Protein AF-A0A1W1ZC94-F1 (afdb_monomer_lite)

Structure (mmCIF, N/CA/C/O backbone):
data_AF-A0A1W1ZC94-F1
#
_entry.id   AF-A0A1W1ZC94-F1
#
loop_
_atom_site.group_PDB
_atom_site.id
_atom_site.type_symbol
_atom_site.label_atom_id
_atom_site.label_alt_id
_atom_site.label_comp_id
_atom_site.label_asym_id
_atom_site.label_entity_id
_atom_site.label_seq_id
_atom_site.pdbx_PDB_ins_code
_atom_site.Cartn_x
_atom_site.Cartn_y
_atom_site.Cartn_z
_atom_site.occupancy
_atom_site.B_iso_or_equiv
_atom_site.auth_seq_id
_atom_site.auth_comp_id
_atom_site.auth_asym_id
_atom_site.auth_atom_id
_atom_site.pdbx_PDB_model_num
ATOM 1 N N . MET A 1 1 ? -6.214 10.425 18.776 1.00 70.38 1 MET A N 1
ATOM 2 C CA . MET A 1 1 ? -5.370 10.262 17.562 1.00 70.38 1 MET A CA 1
ATOM 3 C C . MET A 1 1 ? -5.235 11.579 16.788 1.00 70.38 1 MET A C 1
ATOM 5 O O . MET A 1 1 ? -6.251 12.206 16.494 1.00 70.38 1 MET A O 1
ATOM 9 N N . LYS A 1 2 ? -4.001 12.014 16.479 1.00 80.62 2 LYS A N 1
ATOM 10 C CA . LYS A 1 2 ? -3.697 13.299 15.806 1.00 80.62 2 LYS A CA 1
ATOM 11 C C . LYS A 1 2 ? -4.275 13.343 14.372 1.00 80.62 2 LYS A C 1
ATOM 13 O O . LYS A 1 2 ? -4.394 12.301 13.731 1.00 80.62 2 LYS A O 1
ATOM 18 N N . LYS A 1 3 ? -4.600 14.537 13.844 1.00 84.50 3 LYS A N 1
ATOM 19 C CA . LYS A 1 3 ? -5.259 14.719 12.523 1.00 84.50 3 LYS A CA 1
ATOM 20 C C . LYS A 1 3 ? -4.514 14.031 11.371 1.00 84.50 3 LYS A C 1
ATOM 22 O O . LYS A 1 3 ? -5.141 13.355 10.565 1.00 84.50 3 LYS A O 1
ATOM 27 N N . TYR A 1 4 ? -3.188 14.155 11.323 1.00 83.31 4 TYR A N 1
ATOM 28 C CA . TYR A 1 4 ? -2.381 13.523 10.272 1.00 83.31 4 TYR A CA 1
ATOM 29 C C . TYR A 1 4 ? -2.377 11.990 10.366 1.00 83.31 4 TYR A C 1
ATOM 31 O O . TYR A 1 4 ? -2.391 11.338 9.334 1.00 83.31 4 TYR A O 1
ATOM 39 N N . VAL A 1 5 ? -2.439 11.410 11.572 1.00 84.81 5 VAL A N 1
ATOM 40 C CA . VAL A 1 5 ? -2.527 9.948 11.751 1.00 84.81 5 VAL A CA 1
ATOM 41 C C . VAL A 1 5 ? -3.890 9.439 11.278 1.00 84.81 5 VAL A C 1
ATOM 43 O O . VAL A 1 5 ? -3.972 8.418 10.610 1.00 84.81 5 VAL A O 1
ATOM 46 N N . LYS A 1 6 ? -4.974 10.183 11.548 1.00 86.62 6 LYS A N 1
ATOM 47 C CA . LYS A 1 6 ? -6.305 9.875 10.988 1.00 86.62 6 LYS A CA 1
ATOM 48 C C . LYS A 1 6 ? -6.296 9.894 9.461 1.00 86.62 6 LYS A C 1
ATOM 50 O O . LYS A 1 6 ? -6.864 8.997 8.845 1.00 86.62 6 LYS A O 1
ATOM 55 N N . GLN A 1 7 ? -5.650 10.897 8.869 1.00 89.44 7 GLN A N 1
ATOM 56 C CA . GLN A 1 7 ? -5.501 10.984 7.419 1.00 89.44 7 GLN A CA 1
ATOM 57 C C . GLN A 1 7 ? -4.673 9.814 6.872 1.00 89.44 7 GLN A C 1
ATOM 59 O O . GLN A 1 7 ? -5.100 9.191 5.907 1.00 89.44 7 GLN A O 1
ATOM 64 N N . TRP A 1 8 ? -3.560 9.477 7.527 1.00 89.62 8 TRP A N 1
ATOM 65 C CA . TRP A 1 8 ? -2.710 8.342 7.170 1.00 89.62 8 TRP A CA 1
ATOM 66 C C . TRP A 1 8 ? -3.494 7.032 7.139 1.00 89.62 8 TRP A C 1
ATOM 68 O O . TRP A 1 8 ? -3.566 6.390 6.100 1.00 89.62 8 TRP A O 1
ATOM 78 N N . VAL A 1 9 ? -4.193 6.699 8.230 1.00 90.19 9 VAL A N 1
ATOM 79 C CA . VAL A 1 9 ? -5.034 5.493 8.315 1.00 90.19 9 VAL A CA 1
ATOM 80 C C . VAL A 1 9 ? -6.096 5.474 7.217 1.00 90.19 9 VAL A C 1
ATOM 82 O O . VAL A 1 9 ? -6.370 4.428 6.634 1.00 90.19 9 VAL A O 1
ATOM 85 N N . LYS A 1 10 ? -6.723 6.620 6.929 1.00 91.50 10 LYS A N 1
ATOM 86 C CA . LYS A 1 10 ? -7.738 6.713 5.874 1.00 91.50 10 LYS A CA 1
ATOM 87 C C . LYS A 1 10 ? -7.138 6.407 4.500 1.00 91.50 10 LYS A C 1
ATOM 89 O O . LYS A 1 10 ? -7.748 5.672 3.729 1.00 91.50 10 LYS A O 1
ATOM 94 N N . GLU A 1 11 ? -5.963 6.956 4.209 1.00 93.50 11 GLU A N 1
ATOM 95 C CA . GLU A 1 11 ? -5.247 6.709 2.957 1.00 93.50 11 GLU A CA 1
ATOM 96 C C . GLU A 1 11 ? -4.726 5.268 2.868 1.00 93.50 11 GLU A C 1
ATOM 98 O O . GLU A 1 11 ? -4.815 4.671 1.803 1.00 93.50 11 GLU A O 1
ATOM 103 N N . GLU A 1 12 ? -4.235 4.690 3.965 1.00 93.44 12 GLU A N 1
ATOM 104 C CA . GLU A 1 12 ? -3.798 3.287 4.076 1.00 93.44 12 GLU A CA 1
ATOM 105 C C . GLU A 1 12 ? -4.933 2.327 3.752 1.00 93.44 12 GLU A C 1
ATOM 107 O O . GLU A 1 12 ? -4.853 1.572 2.783 1.00 93.44 12 GLU A O 1
ATOM 112 N N . LYS A 1 13 ? -6.064 2.462 4.449 1.00 92.94 13 LYS A N 1
ATOM 113 C CA . LYS A 1 13 ? -7.252 1.647 4.178 1.00 92.94 13 LYS A CA 1
ATOM 114 C C . LYS A 1 13 ? -7.731 1.778 2.737 1.00 92.94 13 LYS A C 1
ATOM 116 O O . LYS A 1 13 ? -8.158 0.800 2.128 1.00 92.94 13 LYS A O 1
ATOM 121 N N . GLN A 1 14 ? -7.698 2.995 2.199 1.00 94.38 14 GLN A N 1
ATOM 122 C CA . GLN A 1 14 ? -8.141 3.252 0.838 1.00 94.38 14 GLN A CA 1
ATOM 123 C C . GLN A 1 14 ? -7.216 2.606 -0.196 1.00 94.38 14 GLN A C 1
ATOM 125 O O . GLN A 1 14 ? -7.718 2.025 -1.156 1.00 94.38 14 GLN A O 1
ATOM 130 N N . ILE A 1 15 ? -5.899 2.694 -0.007 1.00 94.81 15 ILE A N 1
ATOM 131 C CA . ILE A 1 15 ? -4.918 2.082 -0.905 1.00 94.81 15 ILE A CA 1
ATOM 132 C C . ILE A 1 15 ? -5.057 0.563 -0.868 1.00 94.81 15 ILE A C 1
ATOM 134 O O . ILE A 1 15 ? -5.236 -0.036 -1.918 1.00 94.81 15 ILE A O 1
ATOM 138 N N . ILE A 1 16 ? -5.097 -0.043 0.317 1.00 92.69 16 ILE A N 1
ATOM 139 C CA . ILE A 1 16 ? -5.243 -1.496 0.491 1.00 92.69 16 ILE A CA 1
ATOM 140 C C . ILE A 1 16 ? -6.508 -2.013 -0.190 1.00 92.69 16 ILE A C 1
ATOM 142 O O . ILE A 1 16 ? -6.471 -2.968 -0.964 1.00 92.69 16 ILE A O 1
ATOM 146 N N . LYS A 1 17 ? -7.638 -1.332 0.035 1.00 92.56 17 LYS A N 1
ATOM 147 C CA . LYS A 1 17 ? -8.900 -1.681 -0.619 1.00 92.56 17 LYS A CA 1
ATOM 148 C C . LYS A 1 17 ? -8.781 -1.626 -2.140 1.00 92.56 17 LYS A C 1
ATOM 150 O O . LYS A 1 17 ? -9.299 -2.507 -2.819 1.00 92.56 17 LYS A O 1
ATOM 155 N N . LEU A 1 18 ? -8.132 -0.590 -2.671 1.00 93.75 18 LEU A N 1
ATOM 156 C CA . LEU A 1 18 ? -7.924 -0.455 -4.108 1.00 93.75 18 LEU A CA 1
ATOM 157 C C . LEU A 1 18 ? -6.993 -1.551 -4.634 1.00 93.75 18 LEU A C 1
ATOM 159 O O . LEU A 1 18 ? -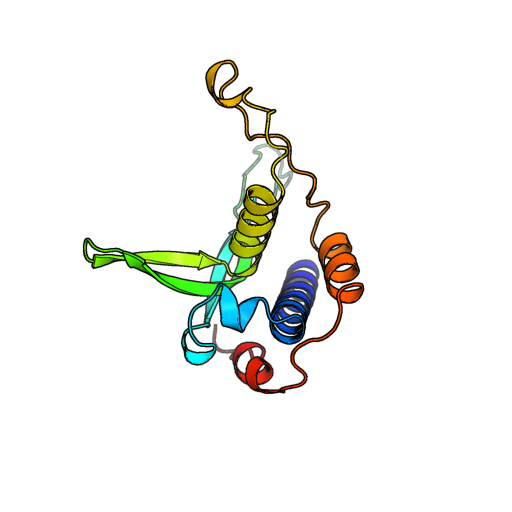7.352 -2.186 -5.613 1.00 93.75 18 LEU A O 1
ATOM 163 N N . LEU A 1 19 ? -5.869 -1.836 -3.976 1.00 92.06 19 LEU A N 1
ATOM 164 C CA . LEU A 1 19 ? -4.944 -2.905 -4.373 1.00 92.06 19 LEU A CA 1
ATOM 165 C C . LEU A 1 19 ? -5.647 -4.261 -4.471 1.00 92.06 19 LEU A C 1
ATOM 167 O O . LEU A 1 19 ? -5.499 -4.956 -5.476 1.00 92.06 19 LEU A O 1
ATOM 171 N N . PHE A 1 20 ? -6.481 -4.589 -3.484 1.00 91.25 20 PHE A N 1
ATOM 172 C CA . PHE A 1 20 ? -7.319 -5.782 -3.524 1.00 91.25 20 PHE A CA 1
ATOM 173 C C . PHE A 1 20 ? -8.290 -5.760 -4.713 1.00 91.25 20 PHE A C 1
ATOM 175 O O . PHE A 1 20 ? -8.334 -6.691 -5.510 1.00 91.25 20 PHE A O 1
ATOM 182 N N . GLN A 1 21 ? -9.028 -4.660 -4.894 1.00 91.25 21 GLN A N 1
ATOM 183 C CA . GLN A 1 21 ? -9.980 -4.514 -6.000 1.00 91.25 21 GLN A CA 1
ATOM 184 C C . GLN A 1 21 ? -9.325 -4.563 -7.385 1.00 91.25 21 GLN A C 1
ATOM 186 O O . GLN A 1 21 ? -9.972 -4.947 -8.358 1.00 91.25 21 GLN A O 1
ATOM 191 N N . LYS A 1 22 ? -8.060 -4.158 -7.500 1.00 90.94 22 LYS A N 1
ATOM 192 C CA . LYS A 1 22 ? -7.285 -4.214 -8.744 1.00 90.94 22 LYS A CA 1
ATOM 193 C C . LYS A 1 22 ? -6.570 -5.554 -8.946 1.00 90.94 22 LYS A C 1
ATOM 195 O O . LYS A 1 22 ? -5.950 -5.741 -9.982 1.00 90.94 22 LYS A O 1
ATOM 200 N N . GLY A 1 23 ? -6.710 -6.496 -8.010 1.00 86.94 23 GLY A N 1
ATOM 201 C CA . GLY A 1 23 ? -6.151 -7.845 -8.121 1.00 86.94 23 GLY A CA 1
ATOM 202 C C . GLY A 1 23 ? -4.651 -7.931 -7.834 1.00 86.94 23 GLY A C 1
ATOM 203 O O . GLY A 1 23 ? -4.038 -8.944 -8.149 1.00 86.94 23 GLY A O 1
ATOM 204 N N . PHE A 1 24 ? -4.050 -6.894 -7.243 1.00 86.69 24 PHE A N 1
ATOM 205 C CA . PHE A 1 24 ? -2.630 -6.915 -6.878 1.00 86.69 24 PHE A CA 1
ATOM 206 C C . PHE A 1 24 ? -2.361 -7.766 -5.637 1.00 86.69 24 PHE A C 1
ATOM 208 O O . PHE A 1 24 ? -1.310 -8.386 -5.537 1.00 86.69 24 PHE A O 1
ATOM 215 N N . MET A 1 25 ? -3.319 -7.828 -4.709 1.00 82.69 25 MET A N 1
ATOM 216 C CA . MET A 1 25 ? -3.156 -8.607 -3.478 1.00 82.69 25 MET A CA 1
ATOM 217 C C . MET A 1 25 ? -3.137 -10.110 -3.715 1.00 82.69 25 MET A C 1
ATOM 219 O O . MET A 1 25 ? -2.298 -10.786 -3.147 1.00 82.69 25 MET A O 1
ATOM 223 N N . ASP A 1 26 ? -3.994 -10.615 -4.602 1.00 73.88 26 ASP A N 1
ATOM 224 C CA . ASP A 1 26 ? -4.072 -12.056 -4.873 1.00 73.88 26 ASP A CA 1
ATOM 225 C C . ASP A 1 26 ? -2.827 -12.589 -5.616 1.00 73.88 26 ASP A C 1
ATOM 227 O O . ASP A 1 26 ? -2.617 -13.795 -5.666 1.00 73.88 26 ASP A O 1
ATOM 231 N N . ARG A 1 27 ? -2.023 -11.704 -6.226 1.00 71.88 27 ARG A N 1
ATOM 232 C CA . ARG A 1 27 ? -0.839 -12.070 -7.024 1.00 71.88 27 ARG A CA 1
ATOM 233 C C . ARG A 1 27 ? 0.482 -11.869 -6.295 1.00 71.88 27 ARG A C 1
ATOM 235 O O . ARG A 1 27 ? 1.405 -12.640 -6.519 1.00 71.88 27 ARG A O 1
ATOM 242 N N . ASN A 1 28 ? 0.574 -10.817 -5.484 1.00 71.81 28 ASN A N 1
ATOM 243 C CA . ASN A 1 28 ? 1.855 -10.324 -4.978 1.00 71.81 28 ASN A CA 1
ATOM 244 C C . ASN A 1 28 ? 2.005 -10.467 -3.461 1.00 71.81 28 ASN A C 1
ATOM 246 O O . ASN A 1 28 ? 3.066 -10.149 -2.945 1.00 71.81 28 ASN A O 1
ATOM 250 N N . PHE A 1 29 ? 0.957 -10.879 -2.745 1.00 76.44 29 PHE A N 1
ATOM 251 C CA . PHE A 1 29 ? 0.954 -10.896 -1.285 1.00 76.44 29 PHE A CA 1
ATOM 252 C C . PHE A 1 29 ? 0.403 -12.218 -0.746 1.00 76.44 29 PHE A C 1
ATOM 254 O O . PHE A 1 29 ? -0.378 -12.884 -1.437 1.00 76.44 29 PHE A O 1
ATOM 261 N N . PRO A 1 30 ? 0.777 -12.594 0.490 1.00 72.62 30 PRO A N 1
ATOM 262 C CA . PRO A 1 30 ? 0.185 -13.737 1.166 1.00 72.62 30 PRO A CA 1
ATOM 263 C C . PRO A 1 30 ? -1.325 -13.572 1.348 1.00 72.62 30 PRO A C 1
ATOM 265 O O . PRO A 1 30 ? -1.913 -12.503 1.130 1.00 72.62 30 PRO A O 1
ATOM 268 N N .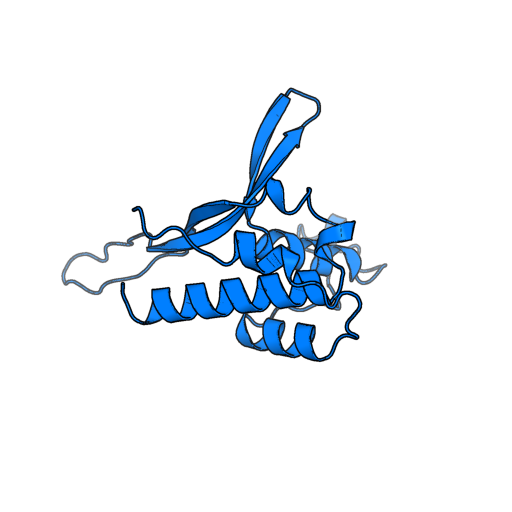 ALA A 1 31 ? -1.975 -14.664 1.751 1.00 77.88 31 ALA A N 1
ATOM 269 C CA . ALA A 1 31 ? -3.413 -14.685 1.953 1.00 77.88 31 ALA A CA 1
ATOM 270 C C . ALA A 1 31 ? -3.854 -13.522 2.858 1.00 77.88 31 ALA A C 1
ATOM 272 O O . ALA A 1 31 ? -3.212 -13.204 3.853 1.00 77.88 31 ALA A O 1
ATOM 273 N N . ILE A 1 32 ? -5.006 -12.916 2.551 1.00 77.62 32 ILE A N 1
ATOM 274 C CA . ILE A 1 32 ? -5.577 -11.773 3.296 1.00 77.62 32 ILE A CA 1
ATOM 275 C C . ILE A 1 32 ? -5.622 -12.023 4.818 1.00 77.62 32 ILE A C 1
ATOM 277 O O . ILE A 1 32 ? -5.600 -11.080 5.602 1.00 77.62 32 ILE A O 1
ATOM 281 N N . THR A 1 33 ? -5.714 -13.288 5.234 1.00 76.25 33 THR A N 1
ATOM 282 C CA . THR A 1 33 ? -5.706 -13.742 6.632 1.00 76.25 33 THR A CA 1
ATOM 283 C C . THR A 1 33 ? -4.397 -13.489 7.374 1.00 76.25 33 THR A C 1
ATOM 285 O O . THR A 1 33 ? -4.413 -13.457 8.598 1.00 76.25 33 THR A O 1
ATOM 288 N N . GLU A 1 34 ? -3.294 -13.301 6.659 1.00 83.62 34 GLU A N 1
ATOM 289 C CA . GLU A 1 34 ? -1.954 -13.078 7.211 1.00 83.62 34 GLU A CA 1
ATOM 290 C C . GLU A 1 34 ? -1.601 -11.585 7.291 1.00 83.62 34 GLU A C 1
ATOM 292 O O . GLU A 1 34 ? -0.535 -11.219 7.778 1.00 83.62 34 GLU A O 1
ATOM 297 N N . LEU A 1 35 ? -2.512 -10.710 6.846 1.00 88.00 35 LEU A N 1
ATOM 298 C CA . LEU A 1 35 ? -2.348 -9.265 6.938 1.00 88.00 35 LEU A CA 1
ATOM 299 C C . LEU A 1 35 ? -2.776 -8.746 8.315 1.00 88.00 35 LEU A C 1
ATOM 301 O O . LEU A 1 35 ? -3.894 -9.006 8.769 1.00 88.00 35 LEU A O 1
ATOM 305 N N . TYR A 1 36 ? -1.941 -7.917 8.937 1.00 88.44 36 TYR A N 1
ATOM 306 C CA . TYR A 1 36 ? -2.226 -7.304 10.239 1.00 88.44 36 TYR A CA 1
ATOM 307 C C . TYR A 1 36 ? -1.795 -5.8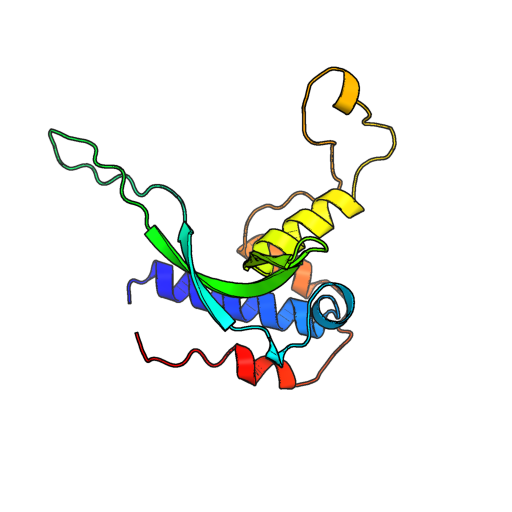35 10.293 1.00 88.44 36 TYR A C 1
ATOM 309 O O . TYR A 1 36 ? -1.045 -5.349 9.452 1.00 88.44 36 TYR A O 1
ATOM 317 N N . TRP A 1 37 ? -2.307 -5.092 11.280 1.00 89.94 37 TRP A N 1
ATOM 318 C CA . TRP A 1 37 ? -1.904 -3.702 11.507 1.00 89.94 37 TRP A CA 1
ATOM 319 C C . TRP A 1 37 ? -0.656 -3.637 12.387 1.00 89.94 37 TRP A C 1
ATOM 321 O O . TRP A 1 37 ? -0.673 -4.147 13.504 1.00 89.94 37 TRP A O 1
ATOM 331 N N . GLY A 1 38 ? 0.373 -2.933 11.922 1.00 86.44 38 GLY A N 1
ATOM 332 C CA . GLY A 1 38 ? 1.594 -2.623 12.667 1.00 86.44 38 GLY A CA 1
ATOM 333 C C . GLY A 1 38 ? 1.809 -1.115 12.801 1.00 86.44 38 GLY A C 1
ATOM 334 O O . GLY A 1 38 ? 1.184 -0.325 12.094 1.00 86.44 38 GLY A O 1
ATOM 335 N N . TYR A 1 39 ? 2.680 -0.695 13.721 1.00 83.38 39 TYR A N 1
ATOM 336 C CA . TYR A 1 39 ? 3.113 0.699 13.851 1.00 83.38 39 TYR A CA 1
ATOM 337 C C . TYR A 1 39 ? 4.595 0.813 13.540 1.00 83.38 39 TYR A C 1
ATOM 339 O O . TYR A 1 39 ? 5.431 0.436 14.358 1.00 83.38 39 TYR A O 1
ATOM 347 N N . TYR A 1 40 ? 4.918 1.411 12.400 1.00 77.81 40 TYR A N 1
ATOM 348 C CA . TYR A 1 40 ? 6.292 1.483 11.926 1.00 77.81 40 TYR A CA 1
ATOM 349 C C . TYR A 1 40 ? 6.803 2.912 11.803 1.00 77.81 40 TYR A C 1
ATOM 351 O O . TYR A 1 40 ? 6.058 3.897 11.774 1.00 77.81 40 TYR A O 1
ATOM 359 N N . ARG A 1 41 ? 8.131 3.021 11.845 1.00 75.25 41 ARG A N 1
ATOM 360 C CA . ARG A 1 41 ? 8.871 4.277 11.958 1.00 75.25 41 ARG A CA 1
ATOM 361 C C . ARG A 1 41 ? 8.772 5.080 10.664 1.00 75.25 41 ARG A C 1
ATOM 363 O O . ARG A 1 41 ? 9.487 4.827 9.703 1.00 75.25 41 ARG A O 1
ATOM 370 N N . HIS A 1 42 ? 7.987 6.147 10.692 1.00 68.31 42 HIS A N 1
ATOM 371 C CA . HIS A 1 42 ? 7.832 7.085 9.592 1.00 68.31 42 HIS A CA 1
ATOM 372 C C . HIS A 1 42 ? 8.545 8.418 9.854 1.00 68.31 42 HIS A C 1
ATOM 374 O O . HIS A 1 42 ? 8.087 9.290 10.595 1.00 68.31 42 HIS A O 1
ATOM 380 N N . GLY A 1 43 ? 9.671 8.609 9.162 1.00 60.69 43 GLY A N 1
ATOM 381 C CA . GLY A 1 43 ? 10.370 9.890 9.059 1.00 60.69 43 GLY A CA 1
ATOM 382 C C . GLY A 1 43 ? 10.855 10.500 10.384 1.00 60.69 43 GLY A C 1
ATOM 383 O O . GLY A 1 43 ? 10.891 9.878 11.449 1.00 60.69 43 GLY A O 1
ATOM 384 N N . LYS A 1 44 ? 11.307 11.756 10.293 1.00 55.75 44 LYS A N 1
ATOM 385 C CA . LYS A 1 44 ? 11.775 12.570 11.424 1.00 55.75 44 LYS A CA 1
ATOM 386 C C . LYS A 1 44 ? 10.904 13.815 11.508 1.00 55.75 44 LYS A C 1
ATOM 388 O O . LYS A 1 44 ? 11.011 14.692 10.652 1.00 55.75 44 LYS A O 1
ATOM 393 N N . ARG A 1 45 ? 10.086 13.950 12.553 1.00 56.16 45 ARG A N 1
ATOM 394 C CA . ARG A 1 45 ? 9.464 15.241 12.851 1.00 56.16 45 ARG A CA 1
ATOM 395 C C . ARG A 1 45 ? 10.488 16.123 13.553 1.00 56.16 45 ARG A C 1
ATOM 397 O O . ARG A 1 45 ? 10.987 15.785 14.626 1.00 56.16 45 ARG A O 1
ATOM 404 N N . GLN A 1 46 ? 10.794 17.269 12.953 1.00 52.72 46 GLN A N 1
ATOM 405 C CA . GLN A 1 46 ? 11.582 18.306 13.610 1.00 52.72 46 GLN A CA 1
ATOM 406 C C . GLN A 1 46 ? 10.632 19.190 14.420 1.00 52.72 46 GLN A C 1
ATOM 408 O O . GLN A 1 46 ? 9.810 19.909 13.856 1.00 52.72 46 GLN A O 1
ATOM 413 N N . ARG A 1 47 ? 10.726 19.145 15.751 1.00 51.84 47 ARG A N 1
ATOM 414 C CA . ARG A 1 47 ? 10.132 20.186 16.599 1.00 51.84 47 ARG A CA 1
ATOM 415 C C . ARG A 1 47 ? 11.201 21.243 16.865 1.00 51.84 47 ARG A C 1
ATOM 417 O O . ARG A 1 47 ? 12.244 20.931 17.435 1.00 51.84 47 ARG A O 1
ATOM 424 N N . LYS A 1 48 ? 10.944 22.496 16.474 1.00 45.97 48 LYS A N 1
ATOM 425 C CA . LYS A 1 48 ? 11.723 23.643 16.962 1.00 45.97 48 LYS A CA 1
ATOM 426 C C . LYS A 1 48 ? 11.381 23.839 18.443 1.00 45.97 48 LYS A C 1
ATOM 428 O O . LYS A 1 48 ? 10.339 24.397 18.763 1.00 45.97 48 LYS A O 1
ATOM 433 N N . ARG A 1 49 ? 12.240 23.365 19.343 1.00 51.66 49 ARG A N 1
ATOM 434 C CA . ARG A 1 49 ? 12.329 23.880 20.715 1.00 51.66 49 ARG A CA 1
ATOM 435 C C . ARG A 1 49 ? 13.728 24.469 20.853 1.00 51.66 49 ARG A C 1
ATOM 437 O O . ARG A 1 49 ? 14.709 23.741 20.742 1.00 51.66 49 ARG A O 1
ATOM 444 N N . TYR A 1 50 ? 13.826 25.786 21.003 1.00 42.09 50 TYR A N 1
ATOM 445 C CA . TYR A 1 50 ? 15.099 26.415 21.363 1.00 42.09 50 TYR A CA 1
ATOM 446 C C . TYR A 1 50 ? 15.562 25.834 22.715 1.00 42.09 50 TYR A C 1
ATOM 448 O O . TYR A 1 50 ? 14.708 25.658 23.585 1.00 42.09 50 TYR A O 1
ATOM 456 N N . PRO A 1 51 ? 16.847 25.478 22.911 1.00 54.91 51 PRO A N 1
ATOM 457 C CA . PRO A 1 51 ? 17.993 25.618 22.006 1.00 54.91 51 PRO A CA 1
ATOM 458 C C . PRO A 1 51 ? 18.379 24.316 21.260 1.00 54.91 51 PRO A C 1
ATOM 460 O O . PRO A 1 51 ? 19.394 24.289 20.571 1.00 54.91 51 PRO A O 1
ATOM 463 N N . LYS A 1 52 ? 17.605 23.220 21.366 1.00 53.78 52 LYS A N 1
ATOM 464 C CA . LYS A 1 52 ? 17.975 21.891 20.830 1.00 53.78 52 LYS A CA 1
ATOM 465 C C . LYS A 1 52 ? 16.942 21.336 19.842 1.00 53.78 52 LYS A C 1
ATOM 467 O O . LYS A 1 52 ? 15.789 21.071 20.180 1.00 53.78 52 LYS A O 1
ATOM 472 N N . LYS A 1 53 ? 17.384 21.085 18.603 1.00 54.53 53 LYS A N 1
ATOM 473 C CA . LYS A 1 53 ? 16.602 20.385 17.569 1.00 54.53 53 LYS A CA 1
ATOM 474 C C . LYS A 1 53 ? 16.551 18.886 17.883 1.00 54.53 53 LYS A C 1
ATOM 476 O O . LYS A 1 53 ? 17.417 18.132 17.450 1.00 54.53 53 LYS A O 1
ATOM 481 N N . TYR A 1 54 ? 15.525 18.441 18.602 1.00 56.34 54 TYR A N 1
ATOM 482 C CA . TYR A 1 54 ? 15.277 17.011 18.790 1.00 56.34 54 TYR A CA 1
ATOM 483 C C . TYR A 1 54 ? 14.539 16.432 17.574 1.00 56.34 54 TYR A C 1
ATOM 485 O O . TYR A 1 54 ? 13.472 16.914 17.180 1.00 56.34 54 TYR A O 1
ATOM 493 N N . LYS A 1 55 ? 15.137 15.405 16.960 1.00 57.41 55 LYS A N 1
ATOM 494 C CA . LYS A 1 55 ? 14.530 14.600 15.893 1.00 57.41 55 LYS A CA 1
ATOM 495 C C . LYS A 1 55 ? 13.728 13.488 16.564 1.00 57.41 55 LYS A C 1
ATOM 497 O O . LYS A 1 55 ? 14.323 12.589 17.144 1.00 57.41 55 LYS A O 1
ATOM 502 N N . PHE A 1 56 ? 12.403 13.551 16.484 1.00 60.91 56 PHE A N 1
ATOM 503 C CA . PHE A 1 56 ? 11.544 12.464 16.953 1.00 60.91 56 PHE A CA 1
ATOM 504 C C . PHE A 1 56 ? 11.074 11.626 15.773 1.00 60.91 56 PHE A C 1
ATOM 506 O O . PHE A 1 56 ? 10.767 12.157 14.701 1.00 60.91 56 PHE A O 1
ATOM 513 N N . HIS A 1 57 ? 11.015 10.320 15.993 1.00 64.62 57 HIS A N 1
ATOM 514 C CA . HIS A 1 57 ? 10.380 9.387 15.079 1.00 64.62 57 HIS A CA 1
ATOM 515 C C . HIS A 1 57 ? 8.878 9.405 15.302 1.00 64.62 57 HIS A C 1
ATOM 517 O O . HIS A 1 57 ? 8.420 9.276 16.436 1.00 64.62 57 HIS A O 1
ATOM 523 N N . ASP A 1 58 ? 8.122 9.616 14.229 1.00 73.81 58 ASP A N 1
ATOM 524 C CA . ASP A 1 58 ? 6.685 9.391 14.260 1.00 73.81 58 ASP A CA 1
ATOM 525 C C . ASP A 1 58 ? 6.454 7.934 13.845 1.00 73.81 58 ASP A C 1
ATOM 527 O O . ASP A 1 58 ? 6.961 7.504 12.817 1.00 73.81 58 ASP A O 1
ATOM 531 N N . TYR A 1 59 ? 5.714 7.170 14.644 1.00 80.94 59 TYR A N 1
ATOM 532 C CA . TYR A 1 59 ? 5.273 5.831 14.261 1.00 80.94 59 TYR A CA 1
ATOM 533 C C . TYR A 1 59 ? 3.869 5.935 13.678 1.00 80.94 59 TYR A C 1
ATOM 535 O O . TYR A 1 59 ? 2.984 6.547 14.293 1.00 80.94 59 TYR A O 1
ATOM 543 N N . LEU A 1 60 ? 3.679 5.408 12.473 1.00 86.25 60 LEU A N 1
ATOM 544 C CA . LEU A 1 60 ? 2.408 5.453 11.765 1.00 86.25 60 LEU A CA 1
ATOM 545 C C . LEU A 1 60 ? 1.846 4.040 11.588 1.00 86.25 60 LEU A C 1
ATOM 547 O O . LEU A 1 60 ? 2.609 3.093 11.442 1.00 86.25 60 LEU A O 1
ATOM 551 N N . PRO A 1 61 ? 0.515 3.890 11.679 1.00 88.75 61 PRO A N 1
ATOM 552 C CA . PRO A 1 61 ? -0.131 2.600 11.506 1.00 88.75 61 PRO A CA 1
ATOM 553 C C . PRO A 1 61 ? -0.189 2.208 10.025 1.00 88.75 61 PRO A C 1
ATOM 555 O O . PRO A 1 61 ? -0.740 2.956 9.214 1.00 88.75 61 PRO A O 1
ATOM 558 N N . GLU A 1 62 ? 0.292 1.016 9.710 1.00 90.56 62 GLU A N 1
ATOM 559 C CA . GLU A 1 62 ? 0.363 0.417 8.373 1.00 90.56 62 GLU A CA 1
ATOM 560 C C . GLU A 1 62 ? -0.143 -1.020 8.401 1.00 90.56 62 GLU A C 1
ATOM 562 O O . GLU A 1 62 ? -0.280 -1.608 9.476 1.00 90.56 62 GLU A O 1
ATOM 567 N N . VAL A 1 63 ? -0.457 -1.573 7.228 1.00 90.56 63 VAL A N 1
ATOM 568 C CA . VAL A 1 63 ? -0.758 -3.003 7.112 1.00 90.56 63 VAL A CA 1
ATOM 569 C C . VAL A 1 63 ? 0.469 -3.745 6.625 1.00 90.56 63 VAL A C 1
ATOM 571 O O . VAL A 1 63 ? 1.076 -3.375 5.619 1.00 90.56 63 VAL A O 1
ATOM 574 N N . HIS A 1 64 ? 0.796 -4.796 7.360 1.00 90.06 64 HIS A N 1
ATOM 575 C CA . HIS A 1 64 ? 1.967 -5.621 7.163 1.00 90.06 64 HIS A CA 1
ATOM 576 C C . HIS A 1 64 ? 1.571 -7.051 6.857 1.00 90.06 64 HIS A C 1
ATOM 578 O O . HIS A 1 64 ? 0.457 -7.488 7.161 1.00 90.06 64 HIS A O 1
ATOM 584 N N . HIS A 1 65 ? 2.523 -7.758 6.275 1.00 89.00 65 HIS A N 1
ATOM 585 C CA . HIS A 1 65 ? 2.566 -9.204 6.261 1.00 89.00 65 HIS A CA 1
ATOM 586 C C . HIS A 1 65 ? 3.953 -9.657 6.698 1.00 89.00 65 HIS A C 1
ATOM 588 O O . HIS A 1 65 ? 4.902 -8.868 6.715 1.00 89.00 65 HIS A O 1
ATOM 594 N N . TRP A 1 66 ? 4.034 -10.917 7.090 1.00 85.44 66 TRP A N 1
ATOM 595 C CA . TRP A 1 66 ? 5.286 -11.560 7.431 1.00 85.44 66 TRP A CA 1
ATOM 596 C C . TRP A 1 66 ? 5.675 -12.469 6.269 1.00 85.44 66 TRP A C 1
ATOM 598 O O . TRP A 1 66 ? 4.830 -13.173 5.713 1.00 85.44 66 TRP A O 1
ATOM 608 N N . SER A 1 67 ? 6.947 -12.444 5.902 1.00 83.00 67 SER A N 1
ATOM 609 C CA . SER A 1 67 ? 7.527 -13.414 4.989 1.00 83.00 67 SER A CA 1
ATOM 610 C C . SER A 1 67 ? 8.543 -14.251 5.757 1.00 83.00 67 SER A C 1
ATOM 612 O O . SER A 1 67 ? 9.137 -13.787 6.733 1.00 83.00 67 SER A O 1
ATOM 614 N N . ARG A 1 68 ? 8.698 -15.513 5.356 1.00 82.56 68 ARG A N 1
ATOM 615 C CA . ARG A 1 68 ? 9.731 -16.391 5.897 1.00 82.56 68 ARG A CA 1
ATOM 616 C C . ARG A 1 68 ? 10.620 -16.842 4.762 1.00 82.56 68 ARG A C 1
ATOM 618 O O . ARG A 1 68 ? 10.124 -17.391 3.776 1.00 82.56 68 ARG A O 1
ATOM 625 N N . ASP A 1 69 ? 11.910 -16.592 4.902 1.00 81.38 69 ASP A N 1
ATOM 626 C CA . ASP A 1 69 ? 12.880 -16.971 3.893 1.00 81.38 69 ASP A CA 1
ATOM 627 C C . ASP A 1 69 ? 13.263 -18.460 4.003 1.00 81.38 69 ASP A C 1
ATOM 629 O O . ASP A 1 69 ? 12.809 -19.199 4.886 1.00 81.38 69 ASP A O 1
ATOM 633 N N . TYR A 1 70 ? 14.100 -18.919 3.071 1.00 78.69 70 TYR A N 1
ATOM 634 C CA . TYR A 1 70 ? 14.578 -20.303 3.040 1.00 78.69 70 TYR A CA 1
ATOM 635 C C . TYR A 1 70 ? 15.380 -20.684 4.300 1.00 78.69 70 TYR A C 1
ATOM 637 O O . TYR A 1 70 ? 15.336 -21.839 4.726 1.00 78.69 70 TYR A O 1
ATOM 645 N N . TRP A 1 71 ? 16.078 -19.725 4.915 1.00 86.38 71 TRP A N 1
ATOM 646 C CA . TRP A 1 71 ? 16.871 -19.923 6.133 1.00 86.38 71 TRP A CA 1
ATOM 647 C C . TRP A 1 71 ? 16.030 -19.873 7.412 1.00 86.38 71 TRP A C 1
ATOM 649 O O . TRP A 1 71 ? 16.519 -20.176 8.502 1.00 86.38 71 TRP A O 1
ATOM 659 N N . GLY A 1 72 ? 14.739 -19.579 7.277 1.00 79.44 72 GLY A N 1
ATOM 660 C CA . GLY A 1 72 ? 13.789 -19.519 8.368 1.00 79.44 72 GLY A CA 1
ATOM 661 C C . GLY A 1 72 ? 13.786 -18.186 9.109 1.00 79.44 72 GLY A C 1
ATOM 662 O O . GLY A 1 72 ? 13.106 -18.118 10.136 1.00 79.44 72 GLY A O 1
ATOM 663 N N . GLU A 1 73 ? 14.494 -17.178 8.599 1.00 82.44 73 GLU A N 1
ATOM 664 C CA . GLU A 1 73 ? 14.418 -15.791 9.040 1.00 82.44 73 GLU A CA 1
ATOM 665 C C . GLU A 1 73 ? 13.052 -15.216 8.659 1.00 82.44 73 GLU A C 1
ATOM 667 O O . GLU A 1 73 ? 12.484 -15.524 7.607 1.00 82.44 73 GLU A O 1
ATOM 672 N N . CYS A 1 74 ? 12.488 -14.429 9.571 1.00 80.31 74 CYS A N 1
ATOM 673 C CA . CYS A 1 74 ? 11.180 -13.822 9.394 1.00 80.31 74 CYS A CA 1
ATOM 674 C C . CYS A 1 74 ? 11.348 -12.315 9.264 1.00 80.31 74 CYS A C 1
ATOM 676 O O . CYS A 1 74 ? 11.816 -11.674 10.207 1.00 80.31 74 CYS A O 1
ATOM 678 N N . ASP A 1 75 ? 10.879 -11.770 8.148 1.00 83.12 75 ASP A N 1
ATOM 679 C CA . ASP A 1 75 ? 10.850 -10.335 7.908 1.00 83.12 75 ASP A CA 1
ATOM 680 C C . ASP A 1 75 ? 9.410 -9.828 7.842 1.00 83.12 75 ASP A C 1
ATOM 682 O O . ASP A 1 75 ? 8.503 -10.473 7.310 1.00 83.12 75 ASP A O 1
ATOM 686 N N . GLU A 1 76 ? 9.192 -8.638 8.398 1.00 85.81 76 GLU A N 1
ATOM 687 C CA . GLU A 1 76 ? 7.910 -7.948 8.327 1.00 85.81 76 GLU A CA 1
ATOM 688 C C . GLU A 1 76 ? 7.957 -6.862 7.255 1.00 85.81 76 GLU A C 1
ATOM 690 O O . GLU A 1 76 ? 8.745 -5.915 7.333 1.00 85.81 76 GLU A O 1
ATOM 695 N N . HIS A 1 77 ? 7.047 -6.941 6.288 1.00 86.88 77 HIS A N 1
ATOM 696 C CA . HIS A 1 77 ? 6.988 -5.996 5.180 1.00 86.88 77 HIS A CA 1
ATOM 697 C C . HIS A 1 77 ? 5.674 -5.230 5.183 1.00 86.88 77 HIS A C 1
ATOM 699 O O . HIS A 1 77 ? 4.588 -5.783 5.368 1.00 86.88 77 HIS A O 1
ATOM 705 N N . ALA A 1 78 ? 5.772 -3.918 4.979 1.00 89.31 78 ALA A N 1
ATOM 706 C CA . ALA A 1 78 ? 4.607 -3.071 4.797 1.00 89.31 78 ALA A CA 1
ATOM 707 C C . ALA A 1 78 ? 4.071 -3.248 3.369 1.00 89.31 78 ALA A C 1
ATOM 709 O O . ALA A 1 78 ? 4.779 -2.993 2.393 1.00 89.31 78 ALA A O 1
ATOM 710 N N . VAL A 1 79 ? 2.786 -3.585 3.245 1.00 90.88 79 VAL A N 1
ATOM 711 C CA . VAL A 1 79 ? 2.150 -3.928 1.961 1.00 90.88 79 VAL A CA 1
ATOM 712 C C . VAL A 1 79 ? 2.239 -2.783 0.948 1.00 90.88 79 VAL A C 1
ATOM 714 O O . VAL A 1 79 ? 2.485 -2.992 -0.238 1.00 90.88 79 VAL A O 1
ATOM 717 N N . VAL A 1 80 ? 2.002 -1.542 1.388 1.00 91.31 80 VAL A N 1
ATOM 718 C CA . VAL A 1 80 ? 1.969 -0.387 0.477 1.00 91.31 80 VAL A CA 1
ATOM 719 C C . VAL A 1 80 ? 3.366 -0.020 -0.050 1.00 91.31 80 VAL A C 1
ATOM 721 O O . VAL A 1 80 ? 3.488 0.121 -1.268 1.00 91.31 80 VAL A O 1
ATOM 724 N N . PRO A 1 81 ? 4.404 0.153 0.795 1.00 89.50 81 PRO A N 1
ATOM 725 C CA . PRO A 1 81 ? 5.777 0.364 0.332 1.00 89.50 81 PRO A CA 1
ATOM 726 C C . PRO A 1 81 ? 6.288 -0.730 -0.603 1.00 89.50 81 PRO A C 1
ATOM 728 O O . PRO A 1 81 ? 6.784 -0.408 -1.678 1.00 89.50 81 PRO A O 1
ATOM 731 N N . GLU A 1 82 ? 6.091 -1.996 -0.246 1.00 89.88 82 GLU A N 1
ATOM 732 C CA . GLU A 1 82 ? 6.542 -3.130 -1.055 1.00 89.88 82 GLU A CA 1
ATOM 733 C C . GLU A 1 82 ? 5.855 -3.164 -2.423 1.00 89.88 82 GLU A C 1
ATOM 735 O O . GLU A 1 82 ? 6.498 -3.360 -3.449 1.00 89.88 82 GLU A O 1
ATOM 740 N N . MET A 1 83 ? 4.555 -2.859 -2.479 1.00 91.12 83 MET A N 1
ATOM 741 C CA . MET A 1 83 ? 3.849 -2.746 -3.754 1.00 91.12 83 MET A CA 1
ATOM 742 C C . MET A 1 83 ? 4.409 -1.618 -4.634 1.00 91.12 83 MET A C 1
ATOM 744 O O . MET A 1 83 ? 4.484 -1.754 -5.854 1.00 91.12 83 MET A O 1
ATOM 748 N N . ILE A 1 84 ? 4.758 -0.477 -4.034 1.00 90.62 84 ILE A N 1
ATOM 749 C CA . ILE A 1 84 ? 5.345 0.661 -4.756 1.00 90.62 84 ILE A CA 1
ATOM 750 C C . ILE A 1 84 ? 6.715 0.276 -5.318 1.00 90.62 84 ILE A C 1
ATOM 752 O O . ILE A 1 84 ? 7.009 0.606 -6.466 1.00 90.62 84 ILE A O 1
ATOM 756 N N . GLU A 1 85 ? 7.519 -0.430 -4.528 1.00 87.75 85 GLU A N 1
ATOM 757 C CA . GLU A 1 85 ? 8.815 -0.954 -4.944 1.00 87.75 85 GLU A CA 1
ATOM 758 C C . GLU A 1 85 ? 8.671 -1.988 -6.069 1.00 87.75 85 GLU A C 1
ATOM 760 O O . GLU A 1 85 ? 9.299 -1.846 -7.117 1.00 87.75 85 GLU A O 1
ATOM 765 N N . GLY A 1 86 ? 7.760 -2.954 -5.939 1.00 88.00 86 GLY A N 1
ATOM 766 C CA . GLY A 1 86 ? 7.475 -3.922 -7.000 1.00 88.00 86 GLY A CA 1
ATOM 767 C C . GLY A 1 86 ? 7.024 -3.254 -8.306 1.00 88.00 86 GLY A C 1
ATOM 768 O O . GLY A 1 86 ? 7.470 -3.630 -9.391 1.00 88.00 86 GLY A O 1
ATOM 769 N N . LEU A 1 87 ? 6.192 -2.207 -8.235 1.00 88.69 87 LEU A N 1
ATOM 770 C CA . LEU A 1 87 ? 5.809 -1.422 -9.418 1.00 88.69 87 LEU A CA 1
ATOM 771 C C . LEU A 1 87 ? 6.985 -0.661 -10.029 1.00 88.69 87 LEU A C 1
ATOM 773 O O . LEU A 1 87 ? 7.037 -0.508 -11.246 1.00 88.69 87 LEU A O 1
ATOM 777 N N . HIS A 1 88 ? 7.916 -0.181 -9.212 1.00 86.50 88 HIS A N 1
ATOM 778 C CA . HIS A 1 88 ? 9.113 0.486 -9.703 1.00 86.50 88 HIS A CA 1
ATOM 779 C C . HIS A 1 88 ? 9.990 -0.487 -10.502 1.00 86.50 88 HIS A C 1
ATOM 781 O O . HIS A 1 88 ? 10.296 -0.211 -11.664 1.00 86.50 88 HIS A O 1
ATOM 787 N N . TRP A 1 89 ? 10.296 -1.650 -9.918 1.00 82.56 89 TRP A N 1
ATOM 788 C CA . TRP A 1 89 ? 11.151 -2.676 -10.522 1.00 82.56 89 TRP A CA 1
ATOM 789 C C . TRP A 1 89 ? 10.557 -3.299 -11.786 1.00 82.56 89 TRP A C 1
ATOM 791 O O . TRP A 1 89 ? 11.268 -3.543 -12.756 1.00 82.56 89 TRP A O 1
ATOM 801 N N . THR A 1 90 ? 9.240 -3.510 -11.816 1.00 85.44 90 THR A N 1
ATOM 802 C CA . THR A 1 90 ? 8.553 -4.077 -12.991 1.00 85.44 90 THR A CA 1
ATOM 803 C C . THR A 1 90 ? 8.439 -3.108 -14.168 1.00 85.44 90 THR A C 1
ATOM 805 O O . THR A 1 90 ? 8.203 -3.549 -15.288 1.00 85.44 90 THR A O 1
ATOM 808 N N . ASN A 1 91 ? 8.608 -1.802 -13.937 1.00 84.00 91 ASN A N 1
ATOM 809 C CA . ASN A 1 91 ? 8.510 -0.761 -14.966 1.00 84.00 91 ASN A CA 1
ATOM 810 C C . ASN A 1 91 ? 9.863 -0.105 -15.281 1.00 84.00 91 ASN A C 1
ATOM 812 O O . ASN A 1 91 ? 9.901 1.055 -15.702 1.00 84.00 91 ASN A O 1
ATOM 816 N N . LEU A 1 92 ? 10.967 -0.819 -15.054 1.00 82.25 92 LEU A N 1
ATOM 817 C CA . LEU A 1 92 ? 12.294 -0.349 -15.433 1.00 82.25 92 LEU A CA 1
ATOM 818 C C . LEU A 1 92 ? 12.432 -0.207 -16.950 1.00 82.25 92 LEU A C 1
ATOM 820 O O . LEU A 1 92 ? 11.969 -1.048 -17.724 1.00 82.25 92 LEU A O 1
ATOM 824 N N . VAL A 1 93 ? 13.113 0.855 -17.372 1.00 76.19 93 VAL A N 1
ATOM 825 C CA . VAL A 1 93 ? 13.494 1.046 -18.769 1.00 76.19 93 VAL A CA 1
ATOM 826 C C . VAL A 1 93 ? 14.674 0.122 -19.074 1.00 76.19 93 VAL A C 1
ATOM 828 O O . VAL A 1 93 ? 15.799 0.347 -18.631 1.00 76.19 93 VAL A O 1
ATOM 831 N N . VAL A 1 94 ? 14.414 -0.950 -19.826 1.00 64.06 94 VAL A N 1
ATOM 832 C CA . VAL A 1 94 ? 15.452 -1.887 -20.280 1.00 64.06 94 VAL A CA 1
ATOM 833 C C . VAL A 1 94 ? 16.490 -1.116 -21.100 1.00 64.06 94 VAL A C 1
ATOM 835 O O . VAL A 1 94 ? 16.141 -0.464 -22.082 1.00 64.06 94 VAL A O 1
ATOM 838 N N . GLY A 1 95 ? 17.757 -1.168 -20.683 1.00 57.66 95 GLY A N 1
ATOM 839 C CA . GLY A 1 95 ? 18.856 -0.415 -21.297 1.00 57.66 95 GLY A CA 1
ATOM 840 C C . GLY A 1 95 ? 19.317 0.817 -20.511 1.00 57.66 95 GLY A C 1
ATOM 841 O O . GLY A 1 95 ? 20.363 1.368 -20.844 1.00 57.66 95 GLY A O 1
ATOM 842 N N . SER A 1 96 ? 18.640 1.209 -19.421 1.00 53.44 96 SER A N 1
ATOM 843 C CA . SER A 1 96 ? 19.212 2.128 -18.422 1.00 53.44 96 SER A CA 1
ATOM 844 C C . SER A 1 96 ? 20.180 1.379 -17.489 1.00 53.44 96 SER A C 1
ATOM 846 O O . SER A 1 96 ? 20.070 1.450 -16.262 1.00 53.44 96 SER A O 1
ATOM 848 N N . GLU A 1 97 ? 21.111 0.608 -18.059 1.00 50.62 97 GLU A N 1
ATOM 849 C CA . GLU A 1 97 ? 22.185 -0.103 -17.350 1.00 50.62 97 GLU A CA 1
ATOM 850 C C . GLU A 1 97 ? 23.245 0.873 -16.803 1.00 50.62 97 GLU A C 1
ATOM 852 O O . GLU A 1 97 ? 24.447 0.636 -16.852 1.00 50.62 97 GLU A O 1
ATOM 857 N N . ASP A 1 98 ? 22.810 1.978 -16.208 1.00 48.94 98 ASP A N 1
ATOM 858 C CA . ASP A 1 98 ? 23.659 2.821 -15.368 1.00 48.94 98 ASP A CA 1
ATOM 859 C C . ASP A 1 98 ? 23.941 2.160 -14.003 1.00 48.94 98 ASP A C 1
ATOM 861 O O . ASP A 1 98 ? 24.714 2.672 -13.188 1.00 48.94 98 ASP A O 1
ATOM 865 N N . TYR A 1 99 ? 23.370 0.970 -13.781 1.00 51.00 99 TYR A N 1
ATOM 866 C CA . TYR A 1 99 ? 23.583 0.121 -12.611 1.00 51.00 99 TYR A CA 1
ATOM 867 C C . TYR A 1 99 ? 25.062 -0.245 -12.418 1.00 51.00 99 TYR A C 1
ATOM 869 O O . TYR A 1 99 ? 25.547 -0.279 -11.289 1.00 51.00 99 TYR A O 1
ATOM 877 N N . ALA A 1 100 ? 25.801 -0.463 -13.512 1.00 52.16 10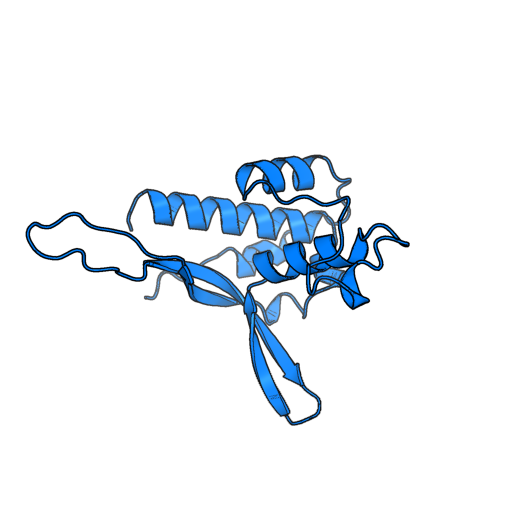0 ALA A N 1
ATOM 878 C CA . ALA A 1 100 ? 27.205 -0.871 -13.452 1.00 52.16 100 ALA A CA 1
ATOM 879 C C . ALA A 1 100 ? 28.193 0.299 -13.280 1.00 52.16 100 ALA A C 1
ATOM 881 O O . ALA A 1 100 ? 29.329 0.068 -12.872 1.00 52.16 100 ALA A O 1
ATOM 882 N N . LYS A 1 101 ? 27.796 1.547 -13.582 1.00 51.06 101 LYS A N 1
ATOM 883 C CA . LYS A 1 101 ? 28.710 2.709 -13.560 1.00 51.06 101 LYS A CA 1
ATOM 884 C C . LYS A 1 101 ? 28.455 3.704 -12.430 1.00 51.06 101 LYS A C 1
ATOM 886 O O . LYS A 1 101 ? 29.422 4.266 -11.927 1.00 51.06 101 LYS A O 1
ATOM 891 N N . ASN A 1 102 ? 27.203 3.903 -12.008 1.00 52.91 102 ASN A N 1
ATOM 892 C CA . ASN A 1 102 ? 26.837 5.023 -11.127 1.00 52.91 102 ASN A CA 1
ATOM 893 C C . ASN A 1 102 ? 26.183 4.612 -9.794 1.00 52.91 102 ASN A C 1
ATOM 895 O O . ASN A 1 102 ? 25.880 5.482 -8.979 1.00 52.91 102 ASN A O 1
ATOM 899 N N . GLY A 1 103 ? 25.961 3.312 -9.544 1.00 55.25 103 GLY A N 1
ATOM 900 C CA . GLY A 1 103 ? 25.371 2.823 -8.285 1.00 55.25 103 GLY A CA 1
ATOM 901 C C . GLY A 1 103 ? 23.958 3.359 -7.998 1.00 55.25 103 GLY A C 1
ATOM 902 O O . GLY A 1 103 ? 23.533 3.396 -6.843 1.00 55.25 103 GLY A O 1
ATOM 903 N N . GLY A 1 104 ? 23.257 3.832 -9.033 1.00 56.53 104 GLY A N 1
ATOM 904 C CA . GLY A 1 104 ? 21.915 4.400 -8.948 1.00 56.53 104 GLY A CA 1
ATOM 905 C C . GLY A 1 104 ? 20.813 3.364 -9.168 1.00 56.53 104 GLY A C 1
ATOM 906 O O . GLY A 1 104 ? 21.029 2.319 -9.775 1.00 56.53 104 GLY A O 1
ATOM 907 N N . TRP A 1 105 ? 19.609 3.687 -8.694 1.00 57.28 105 TRP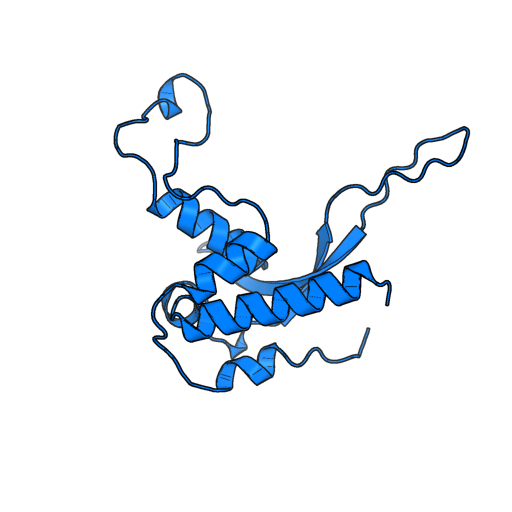 A N 1
ATOM 908 C CA . TRP A 1 105 ? 18.386 2.960 -9.041 1.00 57.28 105 TRP A CA 1
ATOM 909 C C . TRP A 1 105 ? 18.088 3.204 -10.524 1.00 57.28 105 TRP A C 1
ATOM 911 O O . TRP A 1 105 ? 18.145 4.352 -10.967 1.00 57.28 105 TRP A O 1
ATOM 921 N N . GLY A 1 106 ? 17.803 2.146 -11.286 1.00 65.00 106 GLY A N 1
ATOM 922 C CA . GLY A 1 106 ? 17.458 2.271 -12.704 1.00 65.00 106 GLY A CA 1
ATOM 923 C C . GLY A 1 106 ? 16.254 3.195 -12.917 1.00 65.00 106 GLY A C 1
ATOM 924 O O . GLY A 1 106 ? 15.394 3.341 -12.044 1.00 65.00 106 GLY A O 1
ATOM 925 N N . GLU A 1 107 ? 16.183 3.845 -14.077 1.00 73.00 107 GLU A N 1
ATOM 926 C CA . GLU A 1 107 ? 15.048 4.712 -14.378 1.00 73.00 107 GLU A CA 1
ATOM 927 C C . GLU A 1 107 ? 13.785 3.864 -14.588 1.00 73.00 107 GLU A C 1
ATOM 929 O O . GLU A 1 107 ? 13.764 2.919 -15.378 1.00 73.00 107 GLU A O 1
ATOM 934 N N . SER A 1 108 ? 12.710 4.205 -13.873 1.00 80.56 108 SER A N 1
ATOM 935 C CA . SER A 1 108 ? 11.416 3.529 -13.986 1.00 80.56 108 SER A CA 1
ATOM 936 C C . SER A 1 108 ? 10.375 4.456 -14.592 1.00 80.56 108 SER A C 1
ATOM 938 O O . SER A 1 108 ? 10.251 5.621 -14.203 1.00 80.56 108 SER A O 1
ATOM 940 N N . LEU A 1 109 ? 9.548 3.910 -15.483 1.00 84.19 109 LEU A N 1
ATOM 941 C CA . LEU A 1 109 ? 8.358 4.591 -15.999 1.00 84.19 109 LEU A CA 1
ATOM 942 C C . LEU A 1 109 ? 7.330 4.846 -14.884 1.00 84.19 109 LEU A C 1
ATOM 944 O O . LEU A 1 109 ? 6.482 5.738 -14.990 1.00 84.19 109 LEU A O 1
ATOM 948 N N . PHE A 1 110 ? 7.411 4.085 -13.789 1.00 86.69 110 PHE A N 1
ATOM 949 C CA . PHE A 1 110 ? 6.590 4.280 -12.608 1.00 86.69 110 PHE A CA 1
ATOM 950 C C . PHE A 1 110 ? 7.289 5.197 -11.593 1.00 86.69 110 PHE A C 1
ATOM 952 O O . PHE A 1 110 ? 8.128 4.777 -10.795 1.00 86.69 110 PHE A O 1
ATOM 959 N N . VAL A 1 111 ? 6.882 6.471 -11.577 1.00 87.12 111 VAL A N 1
ATOM 960 C CA . VAL A 1 111 ? 7.375 7.469 -10.615 1.00 87.12 111 VAL A CA 1
ATOM 961 C C . VAL A 1 111 ? 6.323 7.742 -9.545 1.00 87.12 111 VAL A C 1
ATOM 963 O O . VAL A 1 111 ? 5.317 8.418 -9.785 1.00 87.12 111 VAL A O 1
ATOM 966 N N . TYR A 1 112 ? 6.572 7.260 -8.328 1.00 88.25 112 TYR A N 1
ATOM 967 C CA . TYR A 1 112 ? 5.685 7.485 -7.191 1.00 88.25 112 TYR A CA 1
ATOM 968 C C . TYR A 1 112 ? 5.727 8.944 -6.709 1.00 88.25 112 TYR A C 1
ATOM 970 O O . TYR A 1 112 ? 6.733 9.431 -6.201 1.00 88.25 112 TYR A O 1
ATOM 978 N N . LYS A 1 113 ? 4.589 9.645 -6.808 1.00 90.31 113 LYS A N 1
ATOM 979 C CA . LYS A 1 113 ? 4.436 11.063 -6.401 1.00 90.31 113 LYS A CA 1
ATOM 980 C C . LYS A 1 113 ? 3.677 11.241 -5.079 1.00 90.31 113 LYS A C 1
ATOM 982 O O . LYS A 1 113 ? 3.086 12.291 -4.820 1.00 90.31 113 LYS A O 1
ATOM 987 N N . GLY A 1 114 ? 3.644 10.203 -4.244 1.00 90.69 114 GLY A N 1
ATOM 988 C CA . GLY A 1 114 ? 2.956 10.209 -2.952 1.00 90.69 114 GLY A CA 1
ATOM 989 C C . GLY A 1 114 ? 1.561 9.571 -2.962 1.00 90.69 114 GLY A C 1
ATOM 990 O O . GLY A 1 114 ? 0.959 9.300 -4.003 1.00 90.69 114 GLY A O 1
ATOM 991 N N . ARG A 1 115 ? 1.010 9.373 -1.759 1.00 91.94 115 ARG A N 1
ATOM 992 C CA . ARG A 1 115 ? -0.197 8.560 -1.516 1.00 91.94 115 ARG A CA 1
ATOM 993 C C . ARG A 1 115 ? -1.433 9.051 -2.268 1.00 91.94 115 ARG A C 1
ATOM 995 O O . ARG A 1 115 ? -2.170 8.253 -2.834 1.00 91.94 115 ARG A O 1
ATOM 1002 N N . LYS A 1 116 ? -1.661 10.368 -2.327 1.00 93.75 116 LYS A N 1
ATOM 1003 C CA . LYS A 1 116 ? -2.807 10.947 -3.056 1.00 93.75 116 LYS A CA 1
ATOM 1004 C C . LYS A 1 116 ? -2.738 10.681 -4.557 1.00 93.75 116 LYS A C 1
ATOM 1006 O O . LYS A 1 116 ? -3.766 10.391 -5.164 1.00 93.75 116 LYS A O 1
ATOM 1011 N N . TRP A 1 117 ? -1.548 10.809 -5.144 1.00 95.44 117 TRP A N 1
ATOM 1012 C CA . TRP A 1 117 ? -1.327 10.470 -6.546 1.00 95.44 117 TRP A CA 1
ATOM 1013 C C . TRP A 1 117 ? -1.546 8.972 -6.759 1.00 95.44 117 TRP A C 1
ATOM 1015 O O . TRP A 1 117 ? -2.294 8.595 -7.653 1.00 95.44 117 TRP A O 1
ATOM 1025 N N . PHE A 1 118 ? -1.016 8.137 -5.867 1.00 95.44 118 PHE A N 1
ATOM 1026 C CA . PHE A 1 118 ? -1.155 6.688 -5.966 1.00 95.44 118 PHE A CA 1
ATOM 1027 C C . PHE A 1 118 ? -2.606 6.215 -5.852 1.00 95.44 118 PHE A C 1
ATOM 1029 O O . PHE A 1 118 ? -3.048 5.389 -6.636 1.00 95.44 118 PHE A O 1
ATOM 1036 N N . ILE A 1 119 ? -3.408 6.814 -4.967 1.00 95.88 119 ILE A N 1
ATOM 1037 C CA . ILE A 1 119 ? -4.855 6.559 -4.906 1.00 95.88 119 ILE A CA 1
ATOM 1038 C C . ILE A 1 119 ? -5.538 6.907 -6.235 1.00 95.88 119 ILE A C 1
ATOM 1040 O O . ILE A 1 119 ? -6.430 6.180 -6.668 1.00 95.88 119 ILE A O 1
ATOM 1044 N N . LYS A 1 120 ? -5.163 8.023 -6.876 1.00 96.25 120 LYS A N 1
ATOM 1045 C CA . LYS A 1 120 ? -5.717 8.401 -8.187 1.00 96.25 120 LYS A CA 1
ATOM 1046 C C . LYS A 1 120 ? -5.301 7.404 -9.269 1.00 96.25 120 LYS A C 1
ATOM 1048 O O . LYS A 1 120 ? -6.171 6.943 -9.999 1.00 96.25 120 LYS A O 1
ATOM 1053 N N . TYR A 1 121 ? -4.023 7.034 -9.306 1.00 94.50 121 TYR A N 1
ATOM 1054 C CA . TYR A 1 121 ? -3.481 6.019 -10.209 1.00 94.50 121 TYR A CA 1
ATOM 1055 C C . TYR A 1 121 ? -4.201 4.673 -10.045 1.00 94.50 121 TYR A C 1
ATOM 1057 O O . TYR A 1 121 ? -4.721 4.114 -11.005 1.00 94.50 121 TYR A O 1
ATOM 1065 N N . LEU A 1 122 ? -4.341 4.186 -8.811 1.00 93.75 122 LEU A N 1
ATOM 1066 C CA . LEU A 1 122 ? -5.055 2.942 -8.550 1.00 93.75 122 LEU A CA 1
ATOM 1067 C C . LEU A 1 122 ? -6.523 3.038 -8.954 1.00 93.75 122 LEU A C 1
ATOM 1069 O O . LEU A 1 122 ? -7.071 2.058 -9.428 1.00 93.75 122 LEU A O 1
ATOM 1073 N N . LYS A 1 123 ? -7.183 4.192 -8.810 1.00 94.44 123 LYS A N 1
ATOM 1074 C CA . LYS A 1 123 ? -8.573 4.359 -9.263 1.00 94.44 123 LYS A CA 1
ATOM 1075 C C . LYS A 1 123 ? -8.730 4.294 -10.781 1.00 94.44 123 LYS A C 1
ATOM 1077 O O . LYS A 1 123 ? -9.778 3.826 -11.214 1.00 94.44 123 LYS A O 1
ATOM 1082 N N . SER A 1 124 ? -7.741 4.744 -11.558 1.00 94.31 124 SER A N 1
ATOM 1083 C CA . SER A 1 124 ? -7.804 4.696 -13.027 1.00 94.31 124 SER A CA 1
ATOM 1084 C C . SER A 1 124 ? -7.625 3.292 -13.606 1.00 94.31 124 SER A C 1
ATOM 1086 O O . SER A 1 124 ? -7.995 3.066 -14.751 1.00 94.31 124 SER A O 1
ATOM 1088 N N . LEU A 1 125 ? -7.092 2.342 -12.834 1.00 92.69 125 LEU A N 1
ATOM 1089 C CA . LEU A 1 125 ? -6.930 0.956 -13.277 1.00 92.69 125 LEU A CA 1
ATOM 1090 C C . LEU A 1 125 ? -8.279 0.212 -13.351 1.00 92.69 125 LEU A C 1
ATOM 1092 O O . LEU A 1 125 ? -9.199 0.528 -12.587 1.00 92.69 125 LEU A O 1
ATOM 1096 N N . PRO A 1 126 ? -8.421 -0.817 -14.203 1.00 92.88 126 PRO A N 1
ATOM 1097 C CA . PRO A 1 126 ? -9.635 -1.631 -14.269 1.00 92.88 126 PRO A CA 1
ATOM 1098 C C . PRO A 1 126 ? -9.853 -2.430 -12.976 1.00 92.88 126 PRO A C 1
ATOM 1100 O O . PRO A 1 126 ? -8.917 -2.932 -12.363 1.00 92.88 126 PRO A O 1
ATOM 1103 N N . THR A 1 127 ? -11.102 -2.533 -12.519 1.00 92.06 127 THR A N 1
ATOM 1104 C CA . THR A 1 127 ? -11.444 -3.329 -11.327 1.00 92.06 127 THR A CA 1
ATOM 1105 C C . THR A 1 127 ? -11.518 -4.809 -11.684 1.00 92.06 127 THR A C 1
ATOM 1107 O O . THR A 1 127 ? -12.319 -5.185 -12.533 1.00 92.06 127 THR A O 1
ATOM 1110 N N . VAL A 1 128 ? -10.737 -5.632 -10.986 1.00 89.00 128 VAL A N 1
ATOM 1111 C CA . VAL A 1 128 ? -10.659 -7.088 -11.173 1.00 89.00 128 VAL A CA 1
ATOM 1112 C C . VAL A 1 128 ? -11.497 -7.820 -10.122 1.00 89.00 128 VAL A C 1
ATOM 1114 O O . VAL A 1 128 ? -12.224 -8.753 -10.445 1.00 89.00 128 VAL A O 1
ATOM 1117 N N . ASN A 1 129 ? -11.463 -7.364 -8.868 1.00 83.19 129 ASN A N 1
ATOM 1118 C CA . ASN A 1 129 ? -12.132 -8.010 -7.743 1.00 83.19 129 ASN A CA 1
ATOM 1119 C C . ASN A 1 129 ? -13.169 -7.065 -7.107 1.00 83.19 129 ASN A C 1
ATOM 1121 O O . ASN A 1 129 ? -12.880 -5.907 -6.801 1.00 83.19 129 ASN A O 1
ATOM 1125 N N . ARG A 1 130 ? -14.400 -7.551 -6.900 1.00 83.44 130 ARG A N 1
ATOM 1126 C CA . ARG A 1 130 ? -15.493 -6.804 -6.237 1.00 83.44 130 ARG A CA 1
ATOM 1127 C C . ARG A 1 130 ? -15.829 -7.335 -4.840 1.00 83.44 130 ARG A C 1
ATOM 1129 O O . ARG A 1 130 ? -16.777 -6.863 -4.218 1.00 83.44 130 ARG A O 1
ATOM 1136 N N . SER A 1 131 ? -15.060 -8.300 -4.344 1.00 82.94 131 SER A N 1
ATOM 1137 C CA . SER A 1 131 ? -15.281 -8.927 -3.046 1.00 82.94 131 SER A CA 1
ATOM 1138 C C . SER A 1 131 ? -15.091 -7.952 -1.879 1.00 82.94 131 SER A C 1
ATOM 1140 O O . SER A 1 131 ? -14.308 -7.001 -1.931 1.00 82.94 131 SER A O 1
ATOM 1142 N N . SER A 1 132 ? -15.806 -8.218 -0.789 1.00 81.31 132 SER A N 1
ATOM 1143 C CA . SER A 1 132 ? -15.717 -7.487 0.475 1.00 81.31 132 SER A CA 1
ATOM 1144 C C . SER A 1 132 ? -14.773 -8.142 1.490 1.00 81.31 132 SER A C 1
ATOM 1146 O O . SER A 1 132 ? -14.621 -7.605 2.586 1.00 81.31 132 SER A O 1
ATOM 1148 N N . LYS A 1 133 ? -14.109 -9.262 1.147 1.00 83.31 133 LYS A N 1
ATOM 1149 C CA . LYS A 1 133 ? -13.204 -10.013 2.048 1.00 83.31 133 LYS A CA 1
ATOM 1150 C C . LYS A 1 133 ? -12.144 -9.124 2.709 1.00 83.31 133 LYS A C 1
ATOM 1152 O O . LYS A 1 133 ? -11.899 -9.259 3.907 1.00 83.31 133 LYS A O 1
ATOM 1157 N N . ILE A 1 134 ? -11.603 -8.158 1.965 1.00 83.75 134 ILE A N 1
ATOM 1158 C CA . ILE A 1 134 ? -10.592 -7.215 2.462 1.00 83.75 134 ILE A CA 1
ATOM 1159 C C . ILE A 1 134 ? -11.073 -6.376 3.655 1.00 83.75 134 ILE A C 1
ATOM 1161 O O . ILE A 1 134 ? -10.265 -5.936 4.466 1.00 83.75 134 ILE A O 1
ATOM 1165 N N . ASN A 1 135 ? -12.389 -6.184 3.823 1.00 83.56 135 ASN A N 1
ATOM 1166 C CA . ASN A 1 135 ? -12.929 -5.387 4.925 1.00 83.56 135 ASN A CA 1
ATOM 1167 C C . ASN A 1 135 ? -12.547 -5.945 6.304 1.00 83.56 135 ASN A C 1
ATOM 1169 O O . ASN A 1 135 ? -12.460 -5.157 7.239 1.00 83.56 135 ASN A O 1
ATOM 1173 N N . ARG A 1 136 ? -12.275 -7.253 6.427 1.00 83.19 136 ARG A N 1
ATOM 1174 C CA . ARG A 1 136 ? -11.805 -7.863 7.684 1.00 83.19 136 ARG A CA 1
ATOM 1175 C C . ARG A 1 136 ? -10.472 -7.268 8.138 1.00 83.19 136 ARG A C 1
ATOM 1177 O O . ARG A 1 136 ? -10.352 -6.880 9.289 1.00 83.19 136 ARG A O 1
ATOM 1184 N N . VAL A 1 137 ? -9.534 -7.087 7.209 1.00 80.81 137 VAL A N 1
ATOM 1185 C CA . VAL A 1 137 ? -8.221 -6.466 7.465 1.00 80.81 137 VAL A CA 1
ATOM 1186 C C . VAL A 1 137 ? -8.362 -4.962 7.692 1.00 80.81 137 VAL A C 1
ATOM 1188 O O . VAL A 1 137 ? -7.652 -4.366 8.492 1.00 80.81 137 VAL A O 1
ATOM 1191 N N . LEU A 1 138 ? -9.315 -4.309 7.022 1.00 82.62 138 LEU A N 1
ATOM 1192 C CA . LEU A 1 138 ? -9.534 -2.865 7.172 1.00 82.62 138 LEU A CA 1
ATOM 1193 C C . LEU A 1 138 ? -10.168 -2.481 8.516 1.00 82.62 138 LEU A C 1
ATOM 1195 O O . LEU A 1 138 ? -10.132 -1.298 8.892 1.00 82.62 138 LEU A O 1
ATOM 1199 N N . ILE A 1 139 ? -10.763 -3.432 9.239 1.00 80.38 139 ILE A N 1
ATOM 1200 C CA . ILE A 1 139 ? -11.188 -3.231 10.622 1.00 80.38 139 ILE A CA 1
ATOM 1201 C C . ILE A 1 139 ? -9.922 -3.242 11.469 1.00 80.38 139 ILE A C 1
ATOM 1203 O O . ILE A 1 139 ? -9.304 -4.267 11.715 1.00 80.38 139 ILE A O 1
ATOM 1207 N N . ARG A 1 140 ? -9.519 -2.051 11.902 1.00 64.88 140 ARG A N 1
ATOM 1208 C CA . ARG A 1 140 ? -8.449 -1.923 12.878 1.00 64.88 140 ARG A CA 1
ATOM 1209 C C . ARG A 1 140 ? -9.082 -2.153 14.249 1.00 64.88 140 ARG A C 1
ATOM 1211 O O . ARG A 1 140 ? -9.913 -1.327 14.641 1.00 64.88 140 ARG A O 1
ATOM 1218 N N . ASN A 1 141 ? -8.701 -3.225 14.944 1.00 55.34 141 ASN A N 1
ATOM 1219 C CA . ASN A 1 141 ? -9.041 -3.378 16.359 1.00 55.34 141 ASN A CA 1
ATOM 1220 C C . ASN A 1 141 ? -8.489 -2.159 17.110 1.00 55.34 141 ASN A C 1
ATOM 1222 O O . ASN A 1 141 ? -7.368 -1.710 16.863 1.00 55.34 141 ASN A O 1
ATOM 1226 N N . ARG A 1 142 ? -9.346 -1.520 17.910 1.00 49.53 142 ARG A N 1
ATOM 1227 C CA . ARG A 1 142 ? -9.024 -0.274 18.627 1.00 49.53 142 ARG A CA 1
ATOM 1228 C C . ARG A 1 142 ? -8.152 -0.506 19.858 1.00 49.53 142 ARG A C 1
ATOM 1230 O O . ARG A 1 142 ? -7.841 0.465 20.539 1.00 49.53 142 ARG A O 1
ATOM 1237 N N . ASP A 1 143 ? -7.782 -1.746 20.116 1.00 39.97 143 ASP A N 1
ATOM 1238 C CA . ASP A 1 143 ? -6.954 -2.113 21.247 1.00 39.97 143 ASP A CA 1
ATOM 1239 C C . ASP A 1 143 ? -5.512 -1.726 20.888 1.00 39.97 143 ASP A C 1
ATOM 1241 O O . ASP A 1 143 ? -5.044 -2.077 19.805 1.00 39.97 143 ASP A O 1
ATOM 1245 N N . TYR A 1 144 ? -4.880 -0.930 21.760 1.00 39.12 144 TYR A N 1
ATOM 1246 C CA . TYR A 1 144 ? -3.646 -0.126 21.602 1.00 39.12 144 TYR A CA 1
ATOM 1247 C C . TYR A 1 144 ? -3.841 1.341 21.157 1.00 39.12 144 TYR A C 1
ATOM 1249 O O . TYR A 1 144 ? -3.880 1.674 19.937 1.00 39.12 144 TYR A O 1
#

Foldseek 3Di:
DDPVLVVLLVLQLLLLVLCVQLVVCVPPHPDLVQKAKDWDWDAWDFDDDPPDTDTDTHTHIAIWGWDADPVRDIDIDGPVVVVLVVQQVVQFDPPQVCCVPPVDD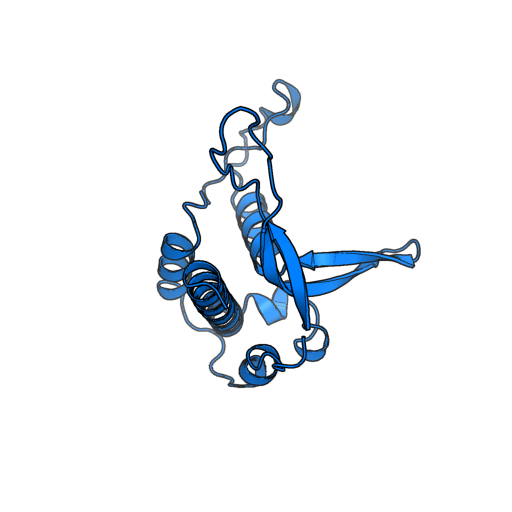GDGPRDDPDSVVSSVVSVPHDGDDPDPVNVVRSPHDPDD

Secondary structure (DSSP, 8-state):
--HHHHHHHHHHHHHHHHHHHTTSHHHHS--GGG-EEEEEEEEEEEE--TT--EEEEEEEEEEEEEEE-TT--EEEEEHHHHHHHHHHHHTB-TT--THHHH-PPPPBS-----HHHHHHHHHHSPP----STTHHHHS-----

Organism: NCBI:txid151894

Sequence (144 aa):
MKKYVKQWVKEEKQIIKLLFQKGFMDRNFPAITELYWGYYRHGKRQRKRYPKKYKFHDYLPEVHHWSRDYWGECDEHAVVPEMIEGLHWTNLVVGSEDYAKNGGWGESLFVYKGRKWFIKYLKSLPTVNRSSKINRVLIRNRDY

pLDDT: mean 78.65, std 14.84, range [39.12, 96.25]

Radius of gyration: 17.76 Å; chains: 1; bounding box: 44×47×43 Å